Protein AF-A0A6N9PHR0-F1 (afdb_monomer)

pLDDT: mean 94.48, std 6.95, range [54.03, 98.81]

Sequence (133 aa):
DGWSFASHTWGHLNMTQASLADIQQDNERWQNEVAPILGKTNILIYPFGADISDWQPYSEANQKFAYLKQQGFDIFCNVDASTPAWGQLGTDYYRNARINIDGIRFEADLKGENPILDQFINVKEVYDQKDRG

Foldseek 3Di:
DPDDDADCWQPLDLLLPDDLVRSVVRVVCCVVPPCVPRNDDQHYERRQLRDNDDPDDDDCVSVSVVVSVVSRHAEYEGADQPALWDWDDDPRHIYTHDHDDDPVVLVCCVVVVRVSCVVPDDSVVVDDPPPPD

Solvent-accessible surface area (backbone atoms only — not comparable to full-atom values): 7997 Å² total; per-residue (Å²): 140,92,78,84,74,62,44,45,64,57,76,58,51,51,46,52,79,4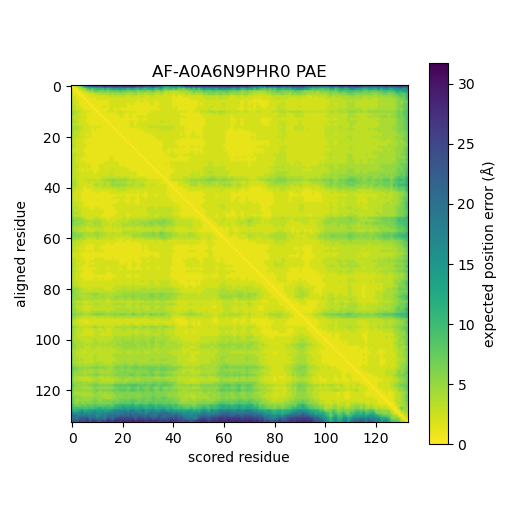7,52,63,67,55,51,48,56,33,46,53,49,26,56,70,68,45,30,82,77,75,47,89,52,36,35,38,40,38,28,96,24,29,43,83,65,74,94,66,82,88,47,74,85,41,63,61,54,40,50,45,43,74,74,50,41,36,35,40,32,34,52,45,66,90,52,94,74,53,72,48,80,55,99,80,38,39,37,34,49,35,69,74,91,47,73,68,46,48,51,34,30,76,73,60,76,48,55,60,47,70,86,79,45,65,57,84,82,73,56,73,81,77,87,78,118

Secondary structure (DSSP, 8-state):
------B--SS---TTTS-HHHHHHHHHHHHHHTHHHH---SEEEPGGG--SS-SSPP-TTSHHHHHHHHTT--EEEEE--SSS--EEE-SS-EEEEE---SHHHHHHHHTTS--GGGGT--HHHHS-SSTT-

Radius of gyration: 17.02 Å; Cα contacts (8 Å, |Δi|>4): 180; chains: 1; bounding box: 40×35×49 Å

Structure (mmCIF, N/CA/C/O backbone):
data_AF-A0A6N9PHR0-F1
#
_entry.id   AF-A0A6N9PHR0-F1
#
loop_
_atom_site.group_PDB
_atom_site.id
_atom_site.type_symbol
_atom_site.label_atom_id
_atom_site.label_alt_id
_atom_site.label_comp_id
_atom_site.label_asym_id
_atom_site.label_entity_id
_atom_site.label_seq_id
_atom_site.pdbx_PDB_ins_code
_atom_site.Cartn_x
_atom_site.Cartn_y
_atom_site.Cartn_z
_atom_site.occupancy
_atom_site.B_iso_or_equiv
_atom_site.auth_seq_id
_atom_site.auth_comp_id
_atom_site.auth_asym_id
_atom_site.auth_atom_id
_atom_site.pdbx_PDB_model_num
ATOM 1 N N . ASP A 1 1 ? -13.422 -21.481 -0.792 1.00 59.06 1 ASP A N 1
ATOM 2 C CA . ASP A 1 1 ? -13.005 -20.112 -0.429 1.00 59.06 1 ASP A CA 1
ATOM 3 C C . ASP A 1 1 ? -11.486 -20.047 -0.360 1.00 59.06 1 ASP A C 1
ATOM 5 O O . ASP A 1 1 ? -10.904 -20.492 0.616 1.00 59.06 1 ASP A O 1
ATOM 9 N N . GLY A 1 2 ? -10.833 -19.651 -1.457 1.00 88.12 2 GLY A N 1
ATOM 10 C CA . GLY A 1 2 ? -9.363 -19.662 -1.599 1.00 88.12 2 GLY A CA 1
ATOM 11 C C . GLY A 1 2 ? -8.754 -18.283 -1.864 1.00 88.12 2 GLY A C 1
ATOM 12 O O . GLY A 1 2 ? -7.588 -18.191 -2.227 1.00 88.12 2 GLY A O 1
ATOM 13 N N . TRP A 1 3 ? -9.556 -17.226 -1.721 1.00 89.00 3 TRP A N 1
ATOM 14 C CA . TRP A 1 3 ? -9.165 -15.843 -1.968 1.00 89.00 3 TRP A CA 1
ATOM 15 C C . TRP A 1 3 ? -9.321 -15.033 -0.687 1.00 89.00 3 TRP A C 1
ATOM 17 O O . TRP A 1 3 ? -10.301 -15.212 0.037 1.00 89.00 3 TRP A O 1
ATOM 27 N N . SER A 1 4 ? -8.384 -14.118 -0.455 1.00 90.81 4 SER A N 1
ATOM 28 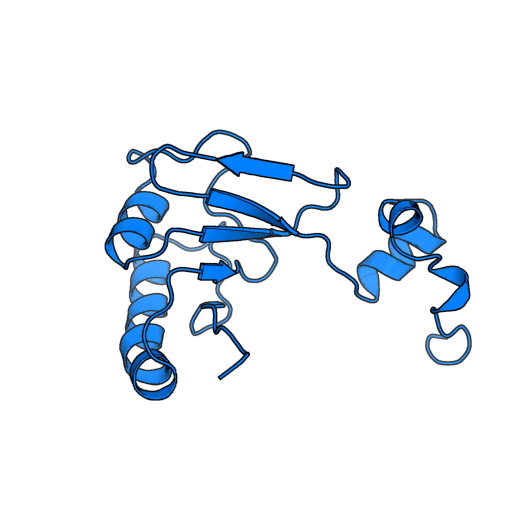C CA . SER A 1 4 ? -8.454 -13.123 0.614 1.00 90.81 4 SER A CA 1
ATOM 29 C C . SER A 1 4 ? -8.563 -11.736 -0.003 1.00 90.81 4 SER A C 1
ATOM 31 O O . SER A 1 4 ? -7.837 -11.418 -0.946 1.00 90.81 4 SER A O 1
ATOM 33 N N . PHE A 1 5 ? -9.453 -10.906 0.534 1.00 94.56 5 PHE A N 1
ATOM 34 C CA . PHE A 1 5 ? -9.606 -9.517 0.110 1.00 94.56 5 PHE A CA 1
ATOM 35 C C . PHE A 1 5 ? -8.799 -8.586 1.017 1.00 94.56 5 PHE A C 1
ATOM 37 O O . PHE A 1 5 ? -8.670 -8.828 2.217 1.00 94.56 5 PHE A O 1
ATOM 44 N N . ALA A 1 6 ? -8.280 -7.507 0.439 1.00 96.50 6 ALA A N 1
ATOM 45 C CA . ALA A 1 6 ? -7.580 -6.433 1.133 1.00 96.50 6 ALA A CA 1
ATOM 46 C C . ALA A 1 6 ? -8.232 -5.094 0.783 1.00 96.50 6 ALA A C 1
ATOM 48 O O . ALA A 1 6 ? -8.828 -4.949 -0.287 1.00 96.50 6 ALA A O 1
ATOM 49 N N . SER A 1 7 ? -8.101 -4.109 1.667 1.00 97.81 7 SER A N 1
ATOM 50 C CA . SER A 1 7 ? -8.482 -2.742 1.339 1.00 97.81 7 SER A CA 1
ATOM 51 C C . SER A 1 7 ? -7.404 -2.118 0.462 1.00 97.81 7 SER A C 1
ATOM 53 O O . SER A 1 7 ? -6.214 -2.209 0.765 1.00 97.81 7 SER A O 1
ATOM 55 N N . HIS A 1 8 ? -7.827 -1.460 -0.613 1.00 97.75 8 HIS A N 1
ATOM 56 C CA . HIS A 1 8 ? -6.984 -0.561 -1.395 1.00 97.75 8 HIS A CA 1
ATOM 57 C C . HIS A 1 8 ? -7.510 0.873 -1.298 1.00 97.75 8 HIS A C 1
ATOM 59 O O . HIS A 1 8 ? -7.427 1.633 -2.262 1.00 97.75 8 HIS A O 1
ATOM 65 N N . THR A 1 9 ? -8.063 1.225 -0.126 1.00 98.25 9 THR A N 1
ATOM 66 C CA . THR A 1 9 ? -8.849 2.449 0.135 1.00 98.25 9 THR A CA 1
ATOM 67 C C . THR A 1 9 ? -10.157 2.472 -0.669 1.00 98.25 9 THR A C 1
ATOM 69 O O . THR A 1 9 ? -10.402 1.579 -1.483 1.00 98.25 9 THR A O 1
ATOM 72 N N . TRP A 1 10 ? -11.038 3.441 -0.420 1.00 98.25 10 TRP A N 1
ATOM 73 C CA . TRP A 1 10 ? -12.256 3.617 -1.216 1.00 98.25 10 TRP A CA 1
ATOM 74 C C . TRP A 1 10 ? -11.971 4.391 -2.509 1.00 98.25 10 TRP A C 1
ATOM 76 O O . TRP A 1 10 ? -12.346 3.955 -3.594 1.00 98.25 10 TRP A O 1
ATOM 86 N N . GLY A 1 11 ? -11.268 5.519 -2.400 1.00 97.56 11 GLY A N 1
ATOM 87 C CA . GLY A 1 11 ? -11.026 6.466 -3.487 1.00 97.56 11 GLY A CA 1
ATOM 88 C C . GLY A 1 11 ? -9.648 6.364 -4.139 1.00 97.56 11 GLY A C 1
ATOM 89 O O . GLY A 1 11 ? -9.249 7.302 -4.824 1.00 97.56 11 GLY A O 1
ATOM 90 N N . HIS A 1 12 ? -8.905 5.274 -3.915 1.00 98.06 12 HIS A N 1
ATOM 91 C CA . HIS A 1 12 ? -7.511 5.130 -4.357 1.00 98.06 12 HIS A CA 1
ATOM 92 C C . HIS A 1 12 ? -6.623 6.282 -3.821 1.00 98.06 12 HIS A C 1
ATOM 94 O O . HIS A 1 12 ? -5.882 6.940 -4.556 1.00 98.06 12 HIS A O 1
ATOM 100 N N . LEU A 1 13 ? -6.745 6.550 -2.515 1.00 98.25 13 LEU A N 1
ATOM 101 C CA . LEU A 1 13 ? -6.189 7.707 -1.812 1.00 98.25 13 LEU A CA 1
ATOM 102 C C . LEU A 1 13 ? -4.665 7.615 -1.604 1.00 98.25 13 LEU A C 1
ATOM 104 O O . LEU A 1 13 ? -4.149 6.627 -1.082 1.00 98.25 13 LEU A O 1
ATOM 108 N N . ASN A 1 14 ? -3.941 8.697 -1.913 1.00 98.50 14 ASN A N 1
ATOM 109 C CA . ASN A 1 14 ? -2.530 8.845 -1.542 1.00 98.50 14 ASN A CA 1
ATOM 110 C C . ASN A 1 14 ? -2.403 9.190 -0.045 1.00 98.50 14 ASN A C 1
ATOM 112 O O . ASN A 1 14 ? -2.517 10.351 0.353 1.00 98.50 14 ASN A O 1
ATOM 116 N N . MET A 1 15 ? -2.165 8.181 0.794 1.00 98.25 15 MET A N 1
ATOM 117 C CA . MET A 1 15 ? -2.164 8.349 2.252 1.00 98.25 15 MET A CA 1
ATOM 118 C C . MET A 1 15 ? -0.912 9.037 2.814 1.00 98.25 15 MET A C 1
ATOM 120 O O . MET A 1 15 ? -0.971 9.570 3.927 1.00 98.25 15 MET A O 1
ATOM 124 N N . THR A 1 16 ? 0.187 9.114 2.055 1.00 98.00 16 THR A N 1
ATOM 125 C CA . THR A 1 16 ? 1.339 9.957 2.416 1.00 98.00 16 THR A CA 1
ATOM 126 C C . THR A 1 16 ? 0.913 11.422 2.503 1.00 98.00 16 THR A C 1
ATOM 128 O O . THR A 1 16 ? 1.184 12.090 3.501 1.00 98.00 16 THR A O 1
ATOM 131 N N . GLN A 1 17 ? 0.189 11.905 1.489 1.00 98.06 17 GLN A N 1
ATOM 132 C CA . GLN A 1 17 ? -0.193 13.315 1.349 1.00 98.06 17 GLN A CA 1
ATOM 133 C C . GLN A 1 17 ? -1.507 13.673 2.051 1.00 98.06 17 GLN A C 1
ATOM 135 O O . GLN A 1 17 ? -1.660 14.802 2.513 1.00 98.06 17 GLN A O 1
ATOM 140 N N . ALA A 1 18 ? -2.446 12.729 2.138 1.00 98.31 18 ALA A N 1
ATOM 141 C CA . ALA A 1 18 ? -3.763 12.961 2.722 1.00 98.31 18 ALA A CA 1
ATOM 142 C C . ALA A 1 18 ? -3.687 13.380 4.199 1.00 98.31 18 ALA A C 1
ATOM 144 O O . ALA A 1 18 ? -2.805 12.936 4.943 1.00 98.31 18 ALA A O 1
ATOM 145 N N . SER A 1 19 ? -4.635 14.200 4.652 1.00 98.44 19 SER A N 1
ATOM 146 C CA . SER A 1 19 ? -4.795 14.473 6.081 1.00 98.44 19 SER A CA 1
ATOM 147 C C . SER A 1 19 ? -5.412 13.268 6.806 1.00 98.44 19 SER A C 1
ATOM 149 O O . SER A 1 19 ? -5.937 12.345 6.181 1.00 98.44 19 SER A O 1
ATOM 151 N N . LEU A 1 20 ? -5.377 13.265 8.144 1.00 98.62 20 LEU A N 1
ATOM 152 C CA . LEU A 1 20 ? -6.088 12.244 8.924 1.00 98.62 20 LEU A CA 1
ATOM 153 C C . LEU A 1 20 ? -7.599 12.266 8.642 1.00 98.62 20 LEU A C 1
ATOM 155 O O . LEU A 1 20 ? -8.206 11.206 8.538 1.00 98.62 20 LEU A O 1
ATOM 159 N N . ALA A 1 21 ? -8.186 13.455 8.491 1.00 98.75 21 ALA A N 1
ATOM 160 C CA . ALA A 1 21 ? -9.613 13.610 8.218 1.00 98.75 21 ALA A CA 1
ATOM 161 C C . ALA A 1 21 ? -10.000 13.023 6.850 1.00 98.75 21 ALA A C 1
ATOM 163 O O . ALA A 1 21 ? -11.017 12.343 6.744 1.00 98.75 21 ALA A O 1
ATOM 164 N N . ASP A 1 22 ? -9.161 13.210 5.827 1.00 98.69 22 ASP A N 1
ATOM 165 C CA . ASP A 1 22 ? -9.398 12.623 4.502 1.00 98.69 22 ASP A CA 1
ATOM 166 C C . ASP A 1 22 ? -9.325 11.091 4.551 1.00 98.69 22 ASP A C 1
ATOM 168 O O . ASP A 1 22 ? -10.159 10.407 3.965 1.00 98.69 22 ASP A O 1
ATOM 172 N N . ILE A 1 23 ? -8.358 10.542 5.300 1.00 98.75 23 ILE A N 1
ATOM 173 C CA . ILE A 1 23 ? -8.231 9.092 5.523 1.00 98.75 23 ILE A CA 1
ATOM 174 C C . ILE A 1 23 ? -9.464 8.539 6.245 1.00 98.75 23 ILE A C 1
ATOM 176 O O . ILE A 1 23 ? -9.961 7.473 5.884 1.00 98.75 23 ILE A O 1
ATOM 180 N N . GLN A 1 24 ? -9.966 9.256 7.252 1.00 98.75 24 GLN A N 1
ATOM 181 C CA . GLN A 1 24 ? -11.179 8.882 7.977 1.00 98.75 24 GLN A CA 1
ATOM 182 C C . GLN A 1 24 ? -12.395 8.867 7.054 1.00 98.75 24 GLN A C 1
ATOM 184 O O . GLN A 1 24 ? -13.106 7.866 7.006 1.00 98.75 24 GLN A O 1
ATOM 189 N N . GLN A 1 25 ? -12.589 9.930 6.272 1.00 98.81 25 GLN A N 1
ATOM 190 C CA . GLN A 1 25 ? -13.707 10.033 5.339 1.00 98.81 25 GLN A CA 1
ATOM 191 C C . GLN A 1 25 ? -13.657 8.951 4.251 1.00 98.81 25 GLN A C 1
ATOM 193 O O . GLN A 1 25 ? -14.688 8.378 3.897 1.00 98.81 25 GLN A O 1
ATOM 198 N N . ASP A 1 26 ? -12.474 8.668 3.708 1.00 98.75 26 ASP A N 1
ATOM 199 C CA . ASP A 1 26 ? -12.290 7.616 2.710 1.00 98.75 26 ASP A CA 1
ATOM 200 C C . ASP A 1 26 ? -12.597 6.229 3.294 1.00 98.75 26 ASP A C 1
ATOM 202 O O . ASP A 1 26 ? -13.376 5.464 2.719 1.00 98.75 26 ASP A O 1
ATOM 206 N N . ASN A 1 27 ? -12.072 5.931 4.486 1.00 98.38 27 ASN A N 1
ATOM 207 C CA . ASN A 1 27 ? -12.344 4.663 5.151 1.00 98.38 27 ASN A CA 1
ATOM 208 C C . ASN A 1 27 ? -13.820 4.529 5.560 1.00 98.38 27 ASN A C 1
ATOM 210 O O . ASN A 1 27 ? -14.378 3.449 5.414 1.00 98.38 27 ASN A O 1
ATOM 214 N N . GLU A 1 28 ? -14.494 5.594 5.999 1.00 98.38 28 GLU A N 1
ATOM 215 C CA . GLU A 1 28 ? -15.941 5.565 6.268 1.00 98.38 28 GLU A CA 1
ATOM 216 C C . GLU A 1 28 ? -16.743 5.137 5.034 1.00 98.38 28 GLU A C 1
ATOM 218 O O . GLU A 1 28 ? -17.630 4.286 5.134 1.00 98.38 28 GLU A O 1
ATOM 223 N N . ARG A 1 29 ? -16.403 5.658 3.850 1.00 98.56 29 ARG A N 1
ATOM 224 C CA . ARG A 1 29 ? -17.027 5.219 2.593 1.00 98.56 29 ARG A CA 1
ATOM 225 C C . ARG A 1 29 ? -16.713 3.758 2.294 1.00 98.56 29 ARG A C 1
ATOM 227 O O . ARG A 1 29 ? -17.621 3.005 1.951 1.00 98.56 29 ARG A O 1
ATOM 234 N N . TRP A 1 30 ? -15.467 3.323 2.499 1.00 98.19 30 TRP A N 1
ATOM 235 C CA . TRP A 1 30 ? -15.093 1.912 2.354 1.00 98.19 30 TRP A CA 1
ATOM 236 C C . TRP A 1 30 ? -15.932 1.002 3.266 1.00 98.19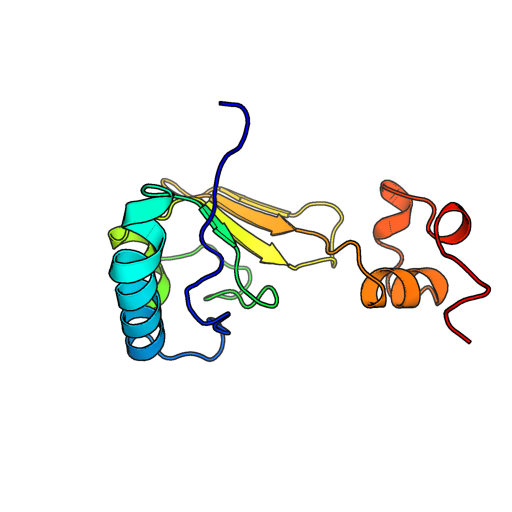 30 TRP A C 1
ATOM 238 O O . TRP A 1 30 ? -16.475 -0.006 2.810 1.00 98.19 30 TRP A O 1
ATOM 248 N N . GLN A 1 31 ? -16.094 1.371 4.541 1.00 96.94 31 GLN A N 1
ATOM 249 C CA . GLN A 1 31 ? -16.882 0.607 5.514 1.00 96.94 31 GLN A CA 1
ATOM 250 C C . GLN A 1 31 ? -18.375 0.575 5.164 1.00 96.94 31 GLN A C 1
ATOM 252 O O . GLN A 1 31 ? -19.035 -0.430 5.417 1.00 96.94 31 GLN A O 1
ATOM 257 N N . ASN A 1 32 ? -18.909 1.645 4.573 1.00 97.94 32 ASN A N 1
ATOM 258 C CA . ASN A 1 32 ? -20.324 1.733 4.211 1.00 97.94 32 ASN A CA 1
ATOM 259 C C . ASN A 1 32 ? -20.655 1.038 2.884 1.00 97.94 32 ASN A C 1
ATOM 261 O O . ASN A 1 32 ? -21.758 0.519 2.729 1.00 97.94 32 ASN A O 1
ATOM 265 N N . GLU A 1 33 ? -19.726 1.033 1.928 1.00 97.81 33 GLU A N 1
ATOM 266 C CA . GLU A 1 33 ? -20.018 0.635 0.546 1.00 97.81 33 GLU A CA 1
ATOM 267 C C . GLU A 1 33 ? -19.328 -0.669 0.127 1.00 97.81 33 GLU A C 1
ATOM 269 O O . GLU A 1 33 ? -19.871 -1.411 -0.689 1.00 97.81 33 GLU A O 1
ATOM 274 N N . VAL A 1 34 ? -18.156 -0.985 0.690 1.00 97.19 34 VAL A N 1
ATOM 275 C CA . VAL A 1 34 ? -17.344 -2.146 0.284 1.00 97.19 34 VAL A CA 1
ATOM 276 C C . VAL A 1 34 ? -17.403 -3.266 1.322 1.00 97.19 34 VAL A C 1
ATOM 278 O O . VAL A 1 34 ? -17.681 -4.419 0.979 1.00 97.19 34 VAL A O 1
ATOM 281 N N . ALA A 1 35 ? -17.191 -2.941 2.600 1.00 96.12 35 ALA A N 1
ATOM 282 C CA . ALA A 1 35 ? -17.178 -3.924 3.686 1.00 96.12 35 ALA A CA 1
ATOM 283 C C . ALA A 1 35 ? -18.459 -4.781 3.794 1.00 96.12 35 ALA A C 1
ATOM 285 O O . ALA A 1 35 ? -18.331 -5.972 4.082 1.00 96.12 35 ALA A O 1
ATOM 286 N N . PRO A 1 36 ? -19.684 -4.266 3.538 1.00 97.19 36 PRO A N 1
ATOM 287 C CA . PRO A 1 36 ? -20.897 -5.084 3.605 1.00 97.19 36 PRO A CA 1
ATOM 288 C C . PRO A 1 36 ? -20.966 -6.175 2.529 1.00 97.19 36 PRO A C 1
ATOM 290 O O . PRO A 1 36 ? -21.715 -7.135 2.685 1.00 97.19 36 PRO A O 1
ATOM 293 N N . ILE A 1 37 ? -20.197 -6.030 1.444 1.00 95.00 37 ILE A N 1
ATOM 294 C CA . ILE A 1 37 ? -20.165 -6.966 0.314 1.00 95.00 37 ILE A CA 1
ATOM 295 C C . ILE A 1 37 ? -19.064 -8.013 0.515 1.00 95.00 37 ILE A C 1
ATOM 297 O O . ILE A 1 37 ? -19.296 -9.201 0.302 1.00 95.00 37 ILE A O 1
ATOM 301 N N . LEU A 1 38 ? -17.864 -7.577 0.915 1.00 92.81 38 LEU A N 1
ATOM 302 C CA . LEU A 1 38 ? -16.671 -8.434 0.985 1.00 92.81 38 LEU A CA 1
ATOM 303 C C . LEU A 1 38 ? -16.366 -8.968 2.392 1.00 92.81 38 LEU A C 1
ATOM 305 O O . LEU A 1 38 ? -15.592 -9.912 2.537 1.00 92.81 38 LEU A O 1
ATOM 309 N N . GLY A 1 39 ? -16.956 -8.366 3.424 1.00 93.25 39 GLY A N 1
ATOM 310 C CA . GLY A 1 39 ? -16.544 -8.544 4.811 1.00 93.25 39 GLY A CA 1
ATOM 311 C C . GLY A 1 39 ? -15.368 -7.642 5.203 1.00 93.25 39 GLY A C 1
ATOM 312 O O . GLY A 1 39 ? -14.791 -6.913 4.394 1.00 93.25 39 GLY A O 1
ATOM 313 N N . LYS A 1 40 ? -15.019 -7.680 6.494 1.00 92.62 40 LYS A N 1
ATOM 314 C CA . LYS A 1 40 ? -13.864 -6.950 7.034 1.00 92.62 40 LYS A CA 1
ATOM 315 C C . LYS A 1 40 ? -12.552 -7.592 6.582 1.00 92.62 40 LYS A C 1
ATOM 317 O O . LYS A 1 40 ? -12.477 -8.804 6.401 1.00 92.62 40 LYS A O 1
ATOM 322 N N . THR A 1 41 ? -11.506 -6.780 6.486 1.00 96.62 41 THR A N 1
ATOM 323 C CA . THR A 1 41 ? -10.135 -7.223 6.218 1.00 96.62 41 THR A CA 1
ATOM 324 C C . THR A 1 41 ? -9.162 -6.478 7.116 1.00 96.62 41 THR A C 1
ATOM 326 O O . THR A 1 41 ? -9.397 -5.320 7.453 1.00 96.62 41 THR A O 1
ATOM 329 N N . ASN A 1 42 ? -8.075 -7.144 7.493 1.00 97.56 42 ASN A N 1
ATOM 330 C CA . ASN A 1 42 ? -6.985 -6.558 8.265 1.00 97.56 42 ASN A CA 1
ATOM 331 C C . ASN A 1 42 ? -5.783 -6.158 7.392 1.00 97.56 42 ASN A C 1
ATOM 333 O O . ASN A 1 42 ? -4.758 -5.736 7.926 1.00 97.56 42 ASN A O 1
ATOM 337 N N . ILE A 1 43 ? -5.893 -6.281 6.064 1.00 98.00 43 ILE A N 1
ATOM 338 C CA . ILE A 1 43 ? -4.828 -5.943 5.115 1.00 98.00 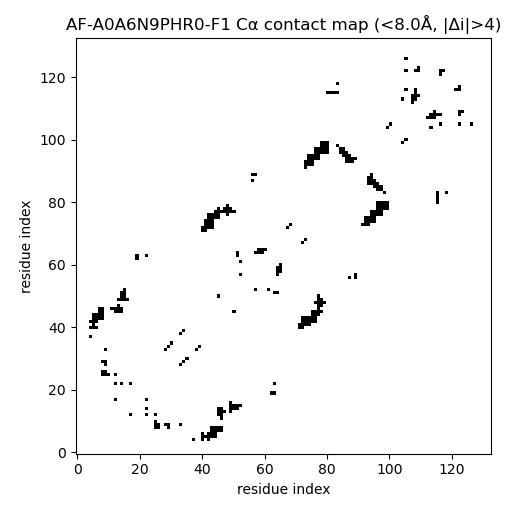43 ILE A CA 1
ATOM 339 C C . ILE A 1 43 ? -5.164 -4.622 4.427 1.00 98.00 43 ILE A C 1
ATOM 341 O O . ILE A 1 43 ? -6.203 -4.502 3.771 1.00 98.00 43 ILE A O 1
ATOM 345 N N . LEU A 1 44 ? -4.252 -3.658 4.528 1.00 98.44 44 LEU A N 1
ATOM 346 C CA . LEU A 1 44 ? -4.272 -2.412 3.779 1.00 98.44 44 LEU A CA 1
ATOM 347 C C . LEU A 1 44 ? -3.126 -2.400 2.770 1.00 98.44 44 LEU A C 1
ATOM 349 O O . LEU A 1 44 ? -1.950 -2.417 3.127 1.00 98.44 44 LEU A O 1
ATOM 353 N N . ILE A 1 45 ? -3.480 -2.316 1.495 1.00 98.06 45 ILE A N 1
ATOM 354 C CA . ILE A 1 45 ? -2.538 -2.067 0.413 1.00 98.06 45 ILE A CA 1
ATOM 355 C C . ILE A 1 45 ? -2.583 -0.572 0.111 1.00 98.06 45 ILE A C 1
ATOM 357 O O . ILE A 1 45 ? -3.628 -0.070 -0.294 1.00 98.06 45 ILE A O 1
ATOM 361 N N . TYR A 1 46 ? -1.472 0.147 0.267 1.00 98.38 46 TYR A N 1
ATOM 362 C CA . TYR A 1 46 ? -1.445 1.583 -0.010 1.00 98.38 46 TYR A CA 1
ATOM 363 C C . TYR A 1 46 ? -1.510 1.859 -1.520 1.00 98.38 46 TYR A C 1
ATOM 365 O O . TYR A 1 46 ? -0.641 1.381 -2.264 1.00 98.38 46 TYR A O 1
ATOM 373 N N . PRO A 1 47 ? -2.493 2.644 -2.001 1.00 97.94 47 PRO A N 1
ATOM 374 C CA . PRO A 1 47 ? -2.495 3.184 -3.357 1.00 97.94 47 PRO A CA 1
ATOM 375 C C . PRO A 1 47 ? -1.192 3.912 -3.641 1.00 97.94 47 PRO A C 1
ATOM 377 O O . PRO A 1 47 ? -0.656 4.604 -2.776 1.00 97.94 47 PRO A O 1
ATOM 380 N N . PHE A 1 48 ? -0.653 3.716 -4.843 1.00 95.88 48 PHE A N 1
ATOM 381 C CA . PHE A 1 48 ? 0.641 4.273 -5.261 1.00 95.88 48 PHE A CA 1
ATOM 382 C C . PHE A 1 48 ? 1.847 3.857 -4.392 1.00 95.88 48 PHE A C 1
ATOM 384 O O . PHE A 1 48 ? 2.928 4.414 -4.552 1.00 95.88 48 PHE A O 1
ATOM 391 N N . GLY A 1 49 ? 1.684 2.916 -3.452 1.00 96.38 49 GLY A N 1
ATOM 392 C CA . GLY A 1 49 ? 2.691 2.641 -2.424 1.00 96.38 49 GLY A CA 1
ATOM 393 C C . GLY A 1 49 ? 2.865 3.772 -1.404 1.00 96.38 49 GLY A C 1
ATOM 394 O O . GLY A 1 49 ? 3.877 3.797 -0.710 1.00 96.38 49 GLY A O 1
ATOM 395 N N . ALA A 1 50 ? 1.902 4.696 -1.324 1.00 97.56 50 ALA A N 1
ATOM 396 C CA . ALA A 1 50 ? 1.962 5.920 -0.532 1.00 97.56 50 ALA A CA 1
ATOM 397 C C . ALA A 1 50 ? 1.790 5.654 0.972 1.00 97.56 50 ALA A C 1
ATOM 399 O O . ALA A 1 50 ? 0.705 5.803 1.536 1.00 97.56 50 ALA A O 1
ATOM 400 N N . ASP A 1 51 ? 2.887 5.254 1.605 1.00 97.12 51 ASP A N 1
ATOM 401 C CA . ASP A 1 51 ? 2.965 4.940 3.024 1.00 97.12 51 ASP A CA 1
ATOM 402 C C . ASP A 1 51 ? 2.679 6.156 3.932 1.00 97.12 51 ASP A C 1
ATOM 404 O O . ASP A 1 51 ? 2.964 7.306 3.588 1.00 97.12 51 ASP A O 1
ATOM 408 N N . ILE A 1 52 ? 2.124 5.903 5.116 1.00 97.25 52 ILE A N 1
ATOM 409 C CA . ILE A 1 52 ? 1.816 6.910 6.142 1.00 97.25 52 ILE A CA 1
ATOM 410 C C . ILE A 1 52 ? 3.027 7.318 6.995 1.00 97.25 52 ILE A C 1
ATOM 412 O O . ILE A 1 52 ? 2.892 8.217 7.830 1.00 97.25 52 ILE A O 1
ATOM 416 N N . SER A 1 53 ? 4.170 6.643 6.841 1.00 95.25 53 SER A N 1
ATOM 417 C CA . SER A 1 53 ? 5.427 6.952 7.531 1.00 95.25 53 SER A CA 1
ATOM 418 C C . SER A 1 53 ? 6.640 6.733 6.623 1.00 95.25 53 SER A C 1
ATOM 420 O O . SER A 1 53 ? 6.548 6.160 5.539 1.00 95.25 53 SER A O 1
ATOM 422 N N . ASP A 1 54 ? 7.798 7.172 7.104 1.00 92.12 54 ASP A N 1
ATOM 423 C CA . ASP A 1 54 ? 9.126 6.842 6.583 1.00 92.12 54 ASP A CA 1
ATOM 424 C C . ASP A 1 54 ? 9.542 5.388 6.914 1.00 92.12 54 ASP A C 1
ATOM 426 O O . ASP A 1 54 ? 8.687 4.526 7.112 1.00 92.12 54 ASP A O 1
ATOM 430 N N . TRP A 1 55 ? 10.839 5.061 6.901 1.00 90.38 55 TRP A N 1
ATOM 431 C CA . TRP A 1 55 ? 11.339 3.685 7.068 1.00 90.38 55 TRP A CA 1
ATOM 432 C C . TRP A 1 55 ? 11.314 3.194 8.524 1.00 90.38 55 TRP A C 1
ATOM 434 O O . TRP A 1 55 ? 11.412 1.989 8.779 1.00 90.38 55 TRP A O 1
ATOM 444 N N . GLN A 1 56 ? 11.193 4.107 9.487 1.00 94.31 56 GLN A N 1
ATOM 445 C CA . GLN A 1 56 ? 11.189 3.789 10.908 1.00 94.31 56 GLN A CA 1
ATOM 446 C C . GLN A 1 56 ? 9.936 2.986 11.296 1.00 94.31 56 GLN A C 1
ATOM 448 O O . GLN A 1 56 ? 8.934 2.997 10.574 1.00 94.31 56 GLN A O 1
ATOM 453 N N . PRO A 1 57 ? 9.980 2.263 1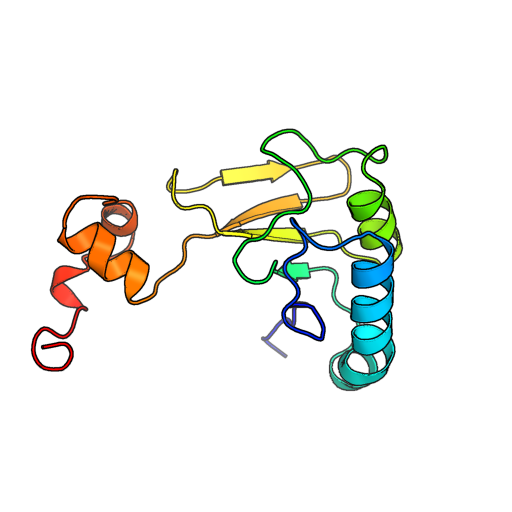2.432 1.00 95.88 57 PRO A N 1
ATOM 454 C CA . PRO A 1 57 ? 8.807 1.597 12.978 1.00 95.88 57 PRO A CA 1
ATOM 455 C C . PRO A 1 57 ? 7.625 2.545 13.127 1.00 95.88 57 PRO A C 1
ATOM 457 O O . PRO A 1 57 ? 7.772 3.646 13.662 1.00 95.88 57 PRO A O 1
ATOM 460 N N . TYR A 1 58 ? 6.444 2.092 12.707 1.00 96.25 58 TYR A N 1
ATOM 461 C CA . TYR A 1 58 ? 5.213 2.771 13.075 1.00 96.25 58 TYR A CA 1
ATOM 462 C C . TYR A 1 58 ? 5.097 2.869 14.594 1.00 96.25 58 TYR A C 1
ATOM 464 O O . TYR A 1 58 ? 5.502 1.979 15.348 1.00 96.25 58 TYR A O 1
ATOM 472 N N . SER A 1 59 ? 4.532 3.989 15.018 1.00 93.75 59 SER A N 1
ATOM 473 C CA . SER A 1 59 ? 4.328 4.351 16.407 1.00 93.75 59 SER A CA 1
ATOM 474 C C . SER A 1 59 ? 2.911 4.873 16.569 1.00 93.75 59 SER A C 1
ATOM 476 O O . SER A 1 59 ? 2.416 5.581 15.694 1.00 93.75 59 SER A O 1
ATOM 478 N N . GLU A 1 60 ? 2.302 4.610 17.722 1.00 92.38 60 GLU A N 1
ATOM 479 C CA . GLU A 1 6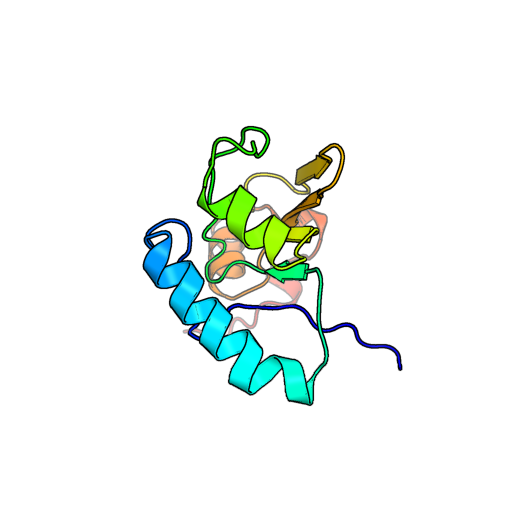0 ? 1.019 5.200 18.135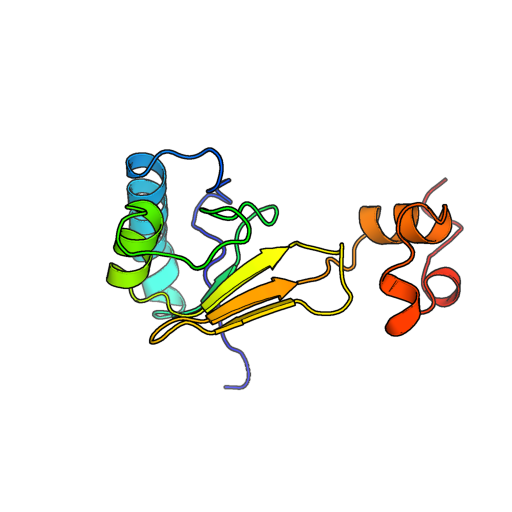 1.00 92.38 60 GLU A CA 1
ATOM 480 C C . GLU A 1 60 ? 1.040 6.740 18.158 1.00 92.38 60 GLU A C 1
ATOM 482 O O . GLU A 1 60 ? -0.005 7.384 18.115 1.00 92.38 60 GLU A O 1
ATOM 487 N N . ALA A 1 61 ? 2.226 7.363 18.174 1.00 95.56 61 ALA A N 1
ATOM 488 C CA . ALA A 1 61 ? 2.358 8.808 17.998 1.00 95.56 61 ALA A CA 1
ATOM 489 C C . ALA A 1 61 ? 1.950 9.283 16.585 1.00 95.56 61 ALA A C 1
ATOM 491 O O . ALA A 1 61 ? 1.567 10.442 16.412 1.00 95.56 61 ALA A O 1
ATOM 492 N N . ASN A 1 62 ? 2.011 8.411 15.571 1.00 97.00 62 ASN A N 1
ATOM 493 C CA . ASN A 1 62 ? 1.484 8.692 14.241 1.00 97.00 62 ASN A CA 1
ATOM 494 C C . ASN A 1 62 ? -0.035 8.480 14.251 1.00 97.00 62 ASN A C 1
ATOM 496 O O . ASN A 1 62 ? -0.529 7.356 14.195 1.00 97.00 62 ASN A O 1
ATOM 500 N N . GLN A 1 63 ? -0.785 9.581 14.270 1.00 98.38 63 GLN A N 1
ATOM 501 C CA . GLN A 1 63 ? -2.245 9.540 14.361 1.00 98.38 63 GLN A CA 1
ATOM 502 C C . GLN A 1 63 ? -2.914 8.804 13.186 1.00 98.38 63 GLN A C 1
ATOM 504 O O . GLN A 1 63 ? -3.986 8.230 13.370 1.00 98.38 63 GLN A O 1
ATOM 509 N N . LYS A 1 64 ? -2.290 8.778 11.995 1.00 98.38 64 LYS A N 1
ATOM 510 C CA . LYS A 1 64 ? -2.785 7.984 10.856 1.00 98.38 64 LYS A CA 1
ATOM 511 C C . LYS A 1 64 ? -2.697 6.492 11.162 1.00 98.38 64 LYS A C 1
ATOM 513 O O . LYS A 1 64 ? -3.660 5.768 10.935 1.00 98.38 64 LYS A O 1
ATOM 518 N N . PHE A 1 65 ? -1.566 6.052 11.712 1.00 98.19 65 PHE A N 1
ATOM 519 C CA . PHE A 1 65 ? -1.358 4.658 12.094 1.00 98.19 65 PHE A CA 1
ATOM 520 C C . PHE A 1 65 ? -2.314 4.246 13.214 1.00 98.19 65 PHE A C 1
ATOM 522 O O . PHE A 1 65 ? -3.045 3.275 13.044 1.00 98.19 65 PHE A O 1
ATOM 529 N N . ALA A 1 66 ? -2.381 5.029 14.295 1.00 98.31 66 ALA A N 1
ATOM 530 C CA . ALA A 1 66 ? -3.270 4.765 15.427 1.00 98.31 66 ALA A CA 1
ATOM 531 C C . ALA A 1 66 ? -4.739 4.630 14.984 1.00 98.31 66 ALA A C 1
ATOM 533 O O . ALA A 1 66 ? -5.443 3.704 15.391 1.00 98.31 66 ALA A O 1
ATOM 534 N N . TYR A 1 67 ? -5.198 5.510 14.084 1.00 98.62 67 TYR A N 1
ATOM 535 C CA . TYR A 1 67 ? -6.534 5.400 13.502 1.00 98.62 67 TYR A CA 1
ATOM 536 C C . TYR A 1 67 ? -6.706 4.110 12.692 1.00 98.62 67 TYR A C 1
ATOM 538 O O . TYR A 1 67 ? -7.647 3.364 12.942 1.00 98.62 67 TYR A O 1
ATOM 546 N N . LEU A 1 68 ? -5.810 3.808 11.748 1.00 98.31 68 LEU A N 1
ATOM 547 C CA . LEU A 1 68 ? -5.930 2.610 10.907 1.00 98.31 68 LEU A CA 1
ATOM 548 C C . LEU A 1 68 ? -5.879 1.312 11.732 1.00 98.31 68 LEU A C 1
ATOM 550 O O . LEU A 1 68 ? -6.667 0.399 11.480 1.00 98.31 68 LEU 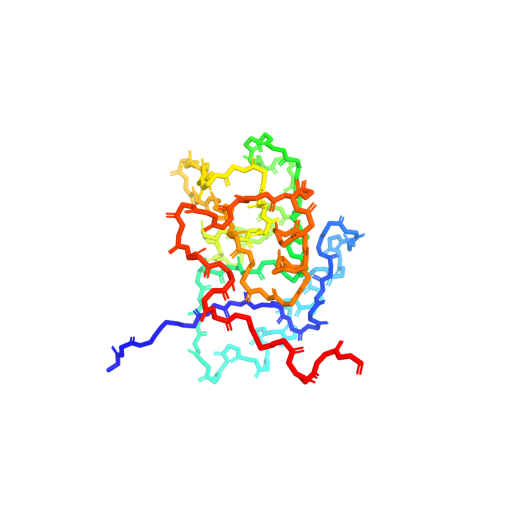A O 1
ATOM 554 N N . LYS A 1 69 ? -5.035 1.258 12.769 1.00 97.94 69 LYS A N 1
ATOM 555 C CA . LYS A 1 69 ? -5.023 0.180 13.770 1.00 97.94 69 LYS A CA 1
ATOM 556 C C . LYS A 1 69 ? -6.376 0.039 14.461 1.00 97.94 69 LYS A C 1
ATOM 558 O O . LYS A 1 69 ? -6.913 -1.063 14.532 1.00 97.94 69 LYS A O 1
ATOM 563 N N . GLN A 1 70 ? -6.974 1.146 14.907 1.00 97.75 70 GLN A N 1
ATOM 564 C CA . GLN A 1 70 ? -8.308 1.145 15.517 1.00 97.75 70 GLN A CA 1
ATOM 565 C C . GLN A 1 70 ? -9.395 0.618 14.562 1.00 97.75 70 GLN A C 1
ATOM 567 O O . GLN A 1 70 ? -10.364 0.009 15.015 1.00 97.75 70 GLN A O 1
ATOM 572 N N . GLN A 1 71 ? -9.239 0.820 13.250 1.00 97.75 71 GLN A N 1
ATOM 573 C CA . GLN A 1 71 ? -10.156 0.285 12.234 1.00 97.75 71 GLN A CA 1
ATOM 574 C C . GLN A 1 71 ? -9.971 -1.221 11.971 1.00 97.75 71 GLN A C 1
ATOM 576 O O . GLN A 1 71 ? -10.789 -1.820 11.271 1.00 97.75 71 GLN A O 1
ATOM 581 N N . GLY A 1 72 ? -8.953 -1.847 12.569 1.00 97.19 72 GLY A N 1
ATOM 582 C CA . GLY A 1 72 ? -8.696 -3.285 12.490 1.00 97.19 72 GLY A CA 1
ATOM 583 C C . GLY A 1 72 ? -7.680 -3.695 11.426 1.00 97.19 72 GLY A C 1
ATOM 584 O O . GLY A 1 72 ? -7.622 -4.874 11.086 1.00 97.19 72 GLY A O 1
ATOM 585 N N . PHE A 1 73 ? -6.899 -2.757 10.882 1.00 98.19 73 PHE A N 1
ATOM 586 C CA . PHE A 1 73 ? -5.777 -3.099 10.008 1.00 98.19 73 PHE A CA 1
ATOM 587 C C . PHE A 1 73 ? -4.565 -3.533 10.830 1.00 98.19 73 PHE A C 1
ATOM 589 O O . PHE A 1 73 ? -4.169 -2.843 11.762 1.00 98.19 73 PHE A O 1
ATOM 596 N N . ASP A 1 74 ? -3.944 -4.643 10.437 1.00 98.06 74 ASP A N 1
ATOM 597 C CA . ASP A 1 74 ? -2.736 -5.188 11.067 1.00 98.06 74 ASP A CA 1
ATOM 598 C C . ASP A 1 74 ? -1.594 -5.377 10.064 1.00 98.06 74 ASP A C 1
ATOM 600 O O . ASP A 1 74 ? -0.434 -5.454 10.461 1.00 98.06 74 ASP A O 1
ATOM 604 N N . ILE A 1 75 ? -1.909 -5.460 8.768 1.00 98.38 75 ILE A N 1
ATOM 605 C CA . ILE A 1 75 ? -0.944 -5.693 7.695 1.00 98.38 75 ILE A CA 1
ATOM 606 C C . ILE A 1 75 ? -0.969 -4.498 6.743 1.00 98.38 75 ILE A C 1
ATOM 608 O O . ILE A 1 75 ? -2.009 -4.182 6.166 1.00 98.38 75 ILE A O 1
ATOM 612 N N . PHE A 1 76 ? 0.181 -3.855 6.560 1.00 98.44 76 PHE A N 1
ATOM 613 C CA . PHE A 1 76 ? 0.330 -2.623 5.787 1.00 98.44 76 PHE A CA 1
ATOM 614 C C . PHE A 1 76 ? 1.318 -2.826 4.639 1.00 98.44 76 PHE A C 1
ATOM 616 O O . PHE A 1 76 ? 2.495 -3.101 4.869 1.00 98.44 76 PHE A O 1
ATOM 623 N N . CYS A 1 77 ? 0.860 -2.677 3.398 1.00 98.25 77 CYS A N 1
ATOM 624 C CA . CYS A 1 77 ? 1.668 -2.978 2.220 1.00 98.25 77 CYS A CA 1
ATOM 625 C C . CYS A 1 77 ? 1.939 -1.724 1.380 1.00 98.25 77 CYS A C 1
ATOM 627 O O . CYS A 1 77 ? 1.046 -1.256 0.665 1.00 98.25 77 CYS A O 1
ATOM 629 N N . ASN A 1 78 ? 3.172 -1.217 1.389 1.00 97.62 78 ASN A N 1
ATOM 630 C CA . ASN A 1 78 ? 3.612 -0.176 0.456 1.00 97.62 78 ASN A CA 1
ATOM 631 C C . ASN A 1 78 ? 4.178 -0.793 -0.839 1.00 97.62 78 ASN A C 1
ATOM 633 O O . ASN A 1 78 ? 4.073 -2.002 -1.081 1.00 97.62 78 ASN A O 1
ATOM 637 N N . VAL A 1 79 ? 4.725 0.056 -1.710 1.00 96.81 79 VAL A N 1
ATOM 638 C CA . VAL A 1 79 ? 5.527 -0.360 -2.865 1.00 96.81 79 VAL A CA 1
ATOM 639 C C . VAL A 1 79 ? 6.918 0.225 -2.679 1.00 96.81 79 VAL A C 1
ATOM 641 O O . VAL A 1 79 ? 7.066 1.439 -2.581 1.00 96.81 79 VAL A O 1
ATOM 644 N N . ASP A 1 80 ? 7.919 -0.642 -2.609 1.00 95.25 80 ASP A N 1
ATOM 645 C CA . ASP A 1 80 ? 9.328 -0.267 -2.555 1.00 95.25 80 ASP A CA 1
ATOM 646 C C . ASP A 1 80 ? 10.135 -1.367 -3.245 1.00 95.25 80 ASP A C 1
ATOM 648 O O . ASP A 1 80 ? 9.960 -2.557 -2.990 1.00 95.25 80 ASP A O 1
ATOM 652 N N . ALA A 1 81 ? 10.984 -0.936 -4.165 1.00 94.44 81 ALA A N 1
ATOM 653 C CA . ALA A 1 81 ? 11.788 -1.770 -5.041 1.00 94.44 81 ALA A CA 1
ATOM 654 C C . ALA A 1 81 ? 13.274 -1.384 -4.965 1.00 94.44 81 ALA A C 1
ATOM 656 O O . ALA A 1 81 ? 14.027 -1.552 -5.925 1.00 94.44 81 ALA A O 1
ATOM 657 N N . SER A 1 82 ? 13.682 -0.794 -3.840 1.00 93.56 82 SER A N 1
ATOM 658 C CA . SER A 1 82 ? 15.081 -0.529 -3.505 1.00 93.56 82 SER A CA 1
ATOM 659 C C . SER A 1 82 ? 15.821 -1.790 -3.054 1.00 93.56 82 SER A C 1
ATOM 661 O O . SER A 1 82 ? 17.043 -1.866 -3.173 1.00 93.56 82 SER A O 1
ATOM 663 N N . THR A 1 83 ? 15.089 -2.790 -2.555 1.00 93.81 83 THR A N 1
ATOM 664 C CA . THR A 1 83 ? 15.624 -4.077 -2.104 1.00 93.81 83 THR A CA 1
ATOM 665 C C . THR A 1 83 ? 14.715 -5.229 -2.550 1.00 93.81 83 THR A C 1
ATOM 667 O O . THR A 1 83 ? 13.523 -5.004 -2.766 1.00 93.81 83 THR A O 1
ATOM 670 N N . PRO A 1 84 ? 15.235 -6.467 -2.691 1.00 93.12 84 PRO A N 1
ATOM 671 C CA . PRO A 1 84 ? 14.433 -7.605 -3.160 1.00 93.12 84 PRO A CA 1
ATOM 672 C C . PRO A 1 84 ? 13.325 -8.008 -2.181 1.00 93.12 84 PRO A C 1
ATOM 674 O O . PRO A 1 84 ? 12.316 -8.588 -2.569 1.00 93.12 84 PRO A O 1
ATOM 677 N N . ALA A 1 85 ? 13.523 -7.719 -0.897 1.00 93.19 85 ALA A N 1
ATOM 678 C CA . ALA A 1 85 ? 12.546 -7.952 0.147 1.00 93.19 85 ALA A CA 1
ATOM 679 C C . ALA A 1 85 ? 12.799 -6.993 1.310 1.00 93.19 85 ALA A C 1
ATOM 681 O O . ALA A 1 85 ? 13.929 -6.867 1.785 1.00 93.19 85 ALA A O 1
ATOM 682 N N . TRP A 1 86 ? 11.729 -6.381 1.810 1.00 95.81 86 TRP A N 1
ATOM 683 C CA . TRP A 1 86 ? 11.756 -5.600 3.038 1.00 95.81 86 TRP A CA 1
ATOM 684 C C . TRP A 1 86 ? 10.457 -5.786 3.815 1.00 95.81 86 TRP A C 1
ATOM 686 O O . TRP A 1 86 ? 9.361 -5.809 3.248 1.00 95.81 86 TRP A O 1
ATOM 696 N N . GLY A 1 87 ? 10.584 -5.905 5.131 1.00 96.44 87 GLY A N 1
ATOM 697 C CA . GLY A 1 87 ? 9.453 -5.954 6.035 1.00 96.44 87 GLY A CA 1
ATOM 698 C C . GLY A 1 87 ? 9.845 -5.525 7.438 1.00 96.44 87 GLY A C 1
ATOM 699 O O . GLY A 1 87 ? 11.006 -5.603 7.838 1.00 96.44 87 GLY A O 1
ATOM 700 N N . GLN A 1 88 ? 8.847 -5.084 8.183 1.00 96.75 88 GLN A N 1
ATOM 701 C CA . GLN A 1 88 ? 8.978 -4.567 9.529 1.00 96.75 88 GLN A CA 1
ATOM 702 C C . GLN A 1 88 ? 7.894 -5.207 10.387 1.00 96.75 88 GLN A C 1
ATOM 704 O O . GLN A 1 88 ? 6.705 -4.916 10.250 1.00 96.75 88 GLN A O 1
ATOM 709 N N . LEU A 1 89 ? 8.327 -6.127 11.245 1.00 97.06 89 LEU A N 1
ATOM 710 C CA . LEU A 1 89 ? 7.467 -6.774 12.223 1.00 97.06 89 LEU A CA 1
ATOM 711 C C . LEU A 1 89 ? 7.434 -5.916 13.490 1.00 97.06 89 LEU A C 1
ATOM 713 O O . LEU A 1 89 ? 8.451 -5.770 14.168 1.00 97.06 89 LEU A O 1
ATOM 717 N N . GLY A 1 90 ? 6.274 -5.330 13.772 1.00 94.88 90 GLY A N 1
ATOM 718 C CA . GLY A 1 90 ? 5.980 -4.683 15.043 1.00 94.88 90 GLY A CA 1
ATOM 719 C C . GLY A 1 90 ? 5.452 -5.680 16.073 1.00 94.88 90 GLY A C 1
ATOM 720 O O . GLY A 1 90 ? 5.358 -6.880 15.818 1.00 94.88 90 GLY A O 1
ATOM 721 N N . THR A 1 91 ? 5.077 -5.177 17.247 1.00 93.75 91 THR A N 1
ATOM 722 C CA . THR A 1 91 ? 4.473 -6.001 18.308 1.00 93.75 91 THR A CA 1
ATOM 723 C C . THR A 1 91 ? 3.109 -6.559 17.892 1.00 93.75 91 THR A C 1
ATOM 725 O O . THR A 1 91 ? 2.770 -7.686 18.239 1.00 93.75 91 THR A O 1
ATOM 728 N N . ASP A 1 92 ? 2.331 -5.768 17.155 1.00 95.12 92 ASP A N 1
ATOM 729 C CA . ASP A 1 92 ? 0.931 -6.031 16.815 1.00 95.12 92 ASP A CA 1
ATOM 730 C C . ASP A 1 92 ? 0.579 -5.637 15.368 1.00 95.12 92 ASP A C 1
ATOM 732 O O . ASP A 1 92 ? -0.593 -5.541 15.007 1.00 95.12 92 ASP A O 1
ATOM 736 N N . TYR A 1 93 ? 1.581 -5.391 14.527 1.00 98.00 93 TYR A N 1
ATOM 737 C CA . TYR A 1 93 ? 1.394 -5.122 13.106 1.00 98.00 93 TYR A CA 1
ATOM 738 C C . TYR A 1 93 ? 2.548 -5.695 12.290 1.00 98.00 93 TYR A C 1
ATOM 740 O O . TYR A 1 93 ? 3.652 -5.924 12.791 1.00 98.00 93 TYR A O 1
ATOM 748 N N . TYR A 1 94 ? 2.302 -5.870 11.000 1.00 98.06 94 TYR A N 1
ATOM 749 C CA . TYR A 1 94 ? 3.326 -6.158 10.017 1.00 98.06 94 TYR A CA 1
ATOM 750 C C . TYR A 1 94 ? 3.242 -5.149 8.880 1.00 98.06 94 TYR A C 1
ATOM 752 O O . TYR A 1 94 ? 2.170 -4.875 8.346 1.00 98.06 94 TYR A O 1
ATOM 760 N N . ARG A 1 95 ? 4.385 -4.593 8.496 1.00 97.75 95 ARG A N 1
ATOM 761 C CA . ARG A 1 95 ? 4.507 -3.737 7.321 1.00 97.75 95 ARG A CA 1
ATOM 762 C C . ARG A 1 95 ? 5.421 -4.416 6.316 1.00 97.75 95 ARG A C 1
ATOM 764 O O . ARG A 1 95 ? 6.497 -4.879 6.690 1.00 97.75 95 ARG A O 1
ATOM 771 N N . ASN A 1 96 ? 5.015 -4.478 5.055 1.00 96.56 96 ASN A N 1
ATOM 772 C CA . ASN A 1 96 ? 5.808 -5.108 4.007 1.00 96.56 96 ASN A CA 1
ATOM 773 C C . ASN A 1 96 ? 5.889 -4.255 2.750 1.00 96.56 96 ASN A C 1
ATOM 775 O O . ASN A 1 96 ? 4.880 -3.790 2.218 1.00 96.56 96 ASN A O 1
ATOM 779 N N . ALA A 1 97 ? 7.106 -4.146 2.230 1.00 96.38 97 ALA A N 1
ATOM 780 C CA . ALA A 1 97 ? 7.316 -3.648 0.888 1.00 96.38 97 ALA A CA 1
ATOM 781 C C . ALA A 1 97 ? 6.863 -4.700 -0.121 1.00 96.38 97 ALA A C 1
ATOM 783 O O . ALA A 1 97 ? 7.007 -5.909 0.085 1.00 96.38 97 ALA A O 1
ATOM 784 N N . ARG A 1 98 ? 6.315 -4.226 -1.235 1.00 96.19 98 ARG A N 1
ATOM 785 C CA . ARG A 1 98 ? 6.044 -5.038 -2.417 1.00 96.19 98 ARG A CA 1
ATOM 786 C C . ARG A 1 98 ? 6.783 -4.442 -3.601 1.00 96.19 98 ARG A C 1
ATOM 788 O O . ARG A 1 98 ? 6.897 -3.224 -3.711 1.00 96.19 98 ARG A O 1
ATOM 795 N N . ILE A 1 99 ? 7.200 -5.301 -4.519 1.00 96.25 99 ILE A N 1
ATOM 796 C CA . ILE A 1 99 ? 7.763 -4.888 -5.802 1.00 96.25 99 ILE A CA 1
ATOM 797 C C . ILE A 1 99 ? 6.637 -4.911 -6.832 1.00 96.25 99 ILE A C 1
ATOM 799 O O . ILE A 1 99 ? 5.929 -5.908 -6.977 1.00 96.25 99 ILE A O 1
ATOM 803 N N . ASN A 1 100 ? 6.441 -3.792 -7.526 1.00 93.88 100 ASN A N 1
ATOM 804 C CA . ASN A 1 100 ? 5.487 -3.698 -8.622 1.00 93.88 100 ASN A CA 1
ATOM 805 C C . ASN A 1 100 ? 6.030 -4.421 -9.863 1.00 93.88 100 ASN A C 1
ATOM 807 O O . ASN A 1 100 ? 7.163 -4.182 -10.268 1.00 93.88 100 ASN A O 1
ATOM 811 N N . ILE A 1 101 ? 5.214 -5.281 -10.473 1.00 93.31 101 ILE A N 1
ATOM 812 C CA . ILE A 1 101 ? 5.501 -5.939 -11.754 1.00 93.31 101 ILE A CA 1
ATOM 813 C C . ILE A 1 101 ? 4.588 -5.282 -12.789 1.00 93.31 101 ILE A C 1
ATOM 815 O O . ILE A 1 101 ? 3.437 -5.677 -12.962 1.00 93.31 101 ILE A O 1
ATOM 819 N N . ASP A 1 102 ? 5.079 -4.214 -13.411 1.00 91.75 102 ASP A N 1
ATOM 820 C CA . ASP A 1 102 ? 4.335 -3.416 -14.383 1.00 91.75 102 ASP A CA 1
ATOM 821 C C . ASP A 1 102 ? 5.254 -2.862 -15.482 1.00 91.75 102 ASP A C 1
ATOM 823 O O . ASP A 1 102 ? 6.461 -3.108 -15.505 1.00 91.75 102 ASP A O 1
ATOM 827 N N . GLY A 1 103 ? 4.673 -2.104 -16.417 1.00 91.00 103 GLY A N 1
ATOM 828 C CA . GLY A 1 103 ? 5.420 -1.536 -17.537 1.00 91.00 103 GLY A CA 1
ATOM 829 C C . GLY A 1 103 ? 6.507 -0.541 -17.137 1.00 91.00 103 GLY A C 1
ATOM 830 O O . GLY A 1 103 ? 7.542 -0.515 -17.792 1.00 91.00 103 GLY A O 1
ATOM 831 N N . ILE A 1 104 ? 6.302 0.222 -16.061 1.00 91.88 104 ILE A N 1
ATOM 832 C CA . ILE A 1 104 ? 7.279 1.203 -15.573 1.00 91.88 104 ILE A CA 1
ATOM 833 C C . ILE A 1 104 ? 8.478 0.462 -14.980 1.00 91.88 104 ILE A C 1
ATOM 835 O O . ILE A 1 104 ? 9.625 0.787 -15.281 1.00 91.88 104 ILE A O 1
ATOM 839 N N . ARG A 1 105 ? 8.224 -0.575 -14.169 1.00 94.31 105 ARG A N 1
ATOM 840 C CA . ARG A 1 105 ? 9.285 -1.417 -13.614 1.00 94.31 105 ARG A CA 1
ATOM 841 C C . ARG A 1 105 ? 10.056 -2.139 -14.712 1.00 94.31 105 ARG A C 1
ATOM 843 O O . ARG A 1 105 ? 11.279 -2.168 -14.653 1.00 94.31 105 ARG A O 1
ATOM 850 N N . PHE A 1 106 ? 9.356 -2.701 -15.695 1.00 94.62 106 PHE A N 1
ATOM 851 C CA . PHE A 1 106 ? 9.991 -3.409 -16.807 1.00 94.62 106 PHE A CA 1
ATOM 852 C C . PHE A 1 106 ? 10.875 -2.469 -17.626 1.00 94.62 106 PHE A C 1
ATOM 854 O O . PHE A 1 106 ? 11.986 -2.838 -17.985 1.00 94.62 106 PHE A O 1
ATOM 861 N N . GLU A 1 107 ? 10.419 -1.245 -17.887 1.00 93.12 107 GLU A N 1
ATOM 862 C CA . GLU A 1 107 ? 11.219 -0.247 -18.594 1.00 93.12 107 GLU A CA 1
ATOM 863 C C . GLU A 1 107 ? 12.483 0.142 -17.810 1.00 93.12 107 GLU A C 1
ATOM 865 O O . GLU A 1 107 ? 13.571 0.163 -18.387 1.00 93.12 107 GLU A O 1
ATOM 870 N N . ALA A 1 108 ? 12.366 0.402 -16.504 1.00 94.62 108 ALA A N 1
ATOM 871 C CA . ALA A 1 108 ? 13.511 0.734 -15.652 1.00 94.62 108 ALA A CA 1
ATOM 872 C C . ALA A 1 108 ? 14.536 -0.413 -15.567 1.00 94.62 108 ALA A C 1
ATOM 874 O O . ALA A 1 108 ? 15.744 -0.166 -15.570 1.00 94.62 108 ALA A O 1
ATOM 875 N N . ASP A 1 109 ? 14.061 -1.659 -15.522 1.00 95.44 109 ASP A N 1
ATOM 876 C CA . ASP A 1 109 ? 14.891 -2.866 -15.520 1.00 95.44 109 ASP A CA 1
ATOM 877 C C . ASP A 1 109 ? 15.627 -3.042 -16.862 1.00 95.44 109 ASP A C 1
ATOM 879 O O . ASP A 1 109 ? 16.853 -3.142 -16.894 1.00 95.44 109 ASP A O 1
ATOM 883 N N . LEU A 1 110 ? 14.916 -2.919 -17.993 1.00 93.94 110 LEU A N 1
ATOM 884 C CA . LEU A 1 110 ? 15.499 -3.000 -19.341 1.00 93.94 110 LEU A CA 1
ATOM 885 C C . LEU A 1 110 ? 16.546 -1.913 -19.620 1.00 93.94 110 LEU A C 1
ATOM 887 O O . LEU A 1 110 ? 17.511 -2.167 -20.346 1.00 93.94 110 LEU A O 1
ATOM 891 N N . LYS A 1 111 ? 16.368 -0.712 -19.054 1.00 94.62 111 LYS A N 1
ATOM 892 C CA . LYS A 1 111 ? 17.352 0.382 -19.119 1.00 94.62 111 LYS A CA 1
ATOM 893 C C . LYS A 1 111 ? 18.525 0.199 -18.150 1.00 94.62 111 LYS A C 1
ATOM 895 O O . LYS A 1 111 ? 19.506 0.932 -18.251 1.00 94.62 111 LYS A O 1
ATOM 900 N N . GLY A 1 112 ? 18.441 -0.756 -17.223 1.00 95.06 112 GLY A N 1
ATOM 901 C CA . GLY A 1 112 ? 19.429 -0.969 -16.165 1.00 95.06 112 GLY A CA 1
ATOM 902 C C . GLY A 1 112 ? 19.408 0.098 -15.064 1.00 95.06 112 GLY A C 1
ATOM 903 O O . GLY A 1 112 ? 20.340 0.167 -14.269 1.00 95.06 112 GLY A O 1
ATOM 904 N N . GLU A 1 113 ? 18.369 0.934 -15.005 1.00 96.00 113 GLU A N 1
ATOM 905 C CA . GLU A 1 113 ? 18.212 1.986 -13.989 1.00 96.00 113 GLU A CA 1
ATOM 906 C C . GLU A 1 113 ? 17.829 1.393 -12.629 1.00 96.00 113 GLU A C 1
ATOM 908 O O . GLU A 1 113 ? 18.254 1.877 -11.580 1.00 96.00 113 GLU A O 1
ATOM 913 N N . ASN A 1 114 ? 17.027 0.328 -12.644 1.00 95.06 114 ASN A N 1
ATOM 914 C CA . ASN A 1 114 ? 16.671 -0.433 -11.456 1.00 95.06 114 ASN A CA 1
ATOM 915 C C . ASN A 1 114 ? 16.452 -1.914 -11.836 1.00 95.06 114 ASN A C 1
ATOM 917 O O . ASN A 1 114 ? 15.326 -2.280 -12.178 1.00 95.06 114 ASN A O 1
ATOM 921 N N . PRO A 1 115 ? 17.503 -2.757 -11.769 1.00 95.00 115 PRO A N 1
ATOM 922 C CA . PRO A 1 115 ? 17.469 -4.161 -12.189 1.00 95.00 115 PRO A CA 1
ATOM 923 C C . PRO A 1 115 ? 16.941 -5.103 -11.089 1.00 95.00 115 PRO A C 1
ATOM 925 O O . PRO A 1 115 ? 17.424 -6.219 -10.902 1.00 95.00 115 PRO A O 1
ATOM 928 N N . ILE A 1 116 ? 16.002 -4.641 -10.255 1.00 95.56 116 ILE A N 1
ATOM 929 C CA . ILE A 1 116 ? 15.517 -5.430 -9.112 1.00 95.56 116 ILE A CA 1
ATOM 930 C C . ILE A 1 116 ? 14.808 -6.720 -9.548 1.00 95.56 116 ILE A C 1
ATOM 932 O O . ILE A 1 116 ? 14.708 -7.655 -8.750 1.00 95.56 116 ILE A O 1
ATOM 936 N N . LEU A 1 117 ? 14.301 -6.785 -10.787 1.00 96.06 117 LEU A N 1
ATOM 937 C CA . LEU A 1 117 ? 13.543 -7.940 -11.255 1.00 96.06 1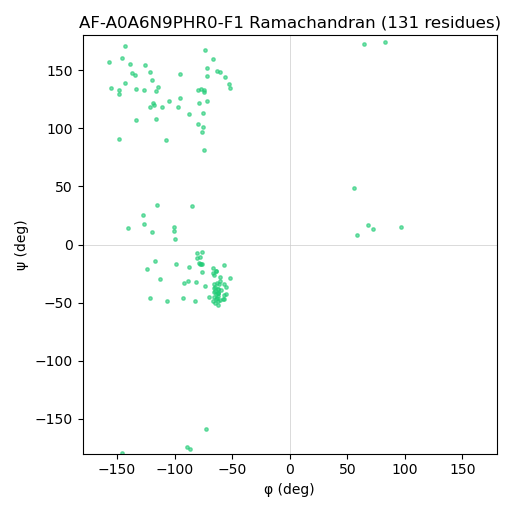17 LEU A CA 1
ATOM 938 C C . LEU A 1 117 ? 14.422 -9.130 -11.632 1.00 96.06 117 LEU A C 1
ATOM 940 O O . LEU A 1 117 ? 13.901 -10.244 -11.623 1.00 96.06 117 LEU A O 1
ATOM 944 N N . ASP A 1 118 ? 15.728 -8.938 -11.842 1.00 93.88 118 ASP A N 1
ATOM 945 C CA . ASP A 1 118 ? 16.682 -9.996 -12.210 1.00 93.88 118 ASP A CA 1
ATOM 946 C C . ASP A 1 118 ? 16.636 -11.220 -11.276 1.00 93.88 118 ASP A C 1
ATOM 948 O O . ASP A 1 118 ? 16.909 -12.345 -11.693 1.00 93.88 118 ASP A O 1
ATOM 952 N N . GLN A 1 119 ? 16.272 -11.026 -10.003 1.00 90.62 119 GLN A N 1
ATOM 953 C CA . GLN A 1 119 ? 16.160 -12.111 -9.018 1.00 90.62 119 GLN A CA 1
ATOM 954 C C . GLN A 1 119 ? 14.854 -12.915 -9.113 1.00 90.62 119 GLN A C 1
ATOM 956 O O . GLN A 1 119 ? 14.735 -13.963 -8.480 1.00 90.62 119 GLN A O 1
ATOM 961 N N . PHE A 1 120 ? 13.871 -12.435 -9.874 1.00 91.94 120 PHE A N 1
ATOM 962 C CA . PHE A 1 120 ? 12.521 -12.994 -9.934 1.00 91.94 120 PHE A CA 1
ATOM 963 C C . PHE A 1 120 ? 12.135 -13.429 -11.348 1.00 91.94 120 PHE A C 1
ATOM 965 O O . PHE A 1 120 ? 11.558 -14.502 -11.524 1.00 91.94 120 PHE A O 1
ATOM 972 N N . ILE A 1 121 ? 12.398 -12.581 -12.346 1.00 93.31 121 ILE A N 1
ATOM 973 C CA . ILE A 1 121 ? 11.942 -12.739 -13.728 1.00 93.31 121 ILE A CA 1
ATOM 974 C C . ILE A 1 121 ? 12.986 -12.122 -14.662 1.00 93.31 121 ILE A C 1
ATOM 976 O O . ILE A 1 121 ? 13.374 -10.972 -14.487 1.00 93.31 121 ILE A O 1
ATOM 980 N N . ASN A 1 122 ? 13.365 -12.839 -15.721 1.00 94.75 122 ASN A N 1
ATOM 981 C CA . ASN A 1 122 ? 14.108 -12.233 -16.822 1.00 94.75 122 ASN A CA 1
ATOM 982 C C . ASN A 1 122 ? 13.156 -11.383 -17.680 1.00 94.75 122 ASN A C 1
ATOM 984 O O . ASN A 1 122 ? 12.413 -11.917 -18.508 1.00 94.75 122 ASN A O 1
ATOM 988 N N . VAL A 1 123 ? 13.175 -10.058 -17.503 1.00 94.31 123 VAL A N 1
ATOM 989 C CA . VAL A 1 123 ? 12.251 -9.141 -18.196 1.00 94.31 123 VAL A CA 1
ATOM 990 C C . VAL A 1 123 ? 12.354 -9.274 -19.718 1.00 94.31 123 VAL A C 1
ATOM 992 O O . VAL A 1 123 ? 11.340 -9.216 -20.408 1.00 94.31 123 VAL A O 1
ATOM 995 N N . LYS A 1 124 ? 13.546 -9.548 -20.261 1.00 92.00 124 LYS A N 1
ATOM 996 C CA . LYS A 1 124 ? 13.762 -9.698 -21.713 1.00 92.00 124 LYS A CA 1
ATOM 997 C C . LYS A 1 124 ? 13.021 -10.887 -22.327 1.00 92.00 124 LYS A C 1
ATOM 999 O O . LYS A 1 124 ? 12.791 -10.880 -23.531 1.00 92.00 124 LYS A O 1
ATOM 1004 N N . GLU A 1 125 ? 12.672 -11.895 -21.530 1.00 93.38 125 GLU A N 1
ATOM 1005 C CA . GLU A 1 125 ? 11.954 -13.088 -21.995 1.00 93.38 125 GLU A CA 1
ATOM 1006 C C . GLU A 1 125 ? 10.431 -12.916 -21.977 1.00 93.38 125 GLU A C 1
ATOM 1008 O O . GLU A 1 125 ? 9.725 -13.655 -22.659 1.00 93.38 125 GLU A O 1
ATOM 1013 N N . VAL A 1 126 ? 9.921 -11.944 -21.214 1.00 91.06 126 VAL A N 1
ATOM 1014 C CA . VAL A 1 126 ? 8.477 -11.730 -21.014 1.00 91.06 126 VAL A CA 1
ATOM 1015 C C . VAL A 1 126 ? 7.979 -10.386 -21.548 1.00 91.06 126 VAL A C 1
ATOM 1017 O O . VAL A 1 126 ? 6.773 -10.182 -21.671 1.00 91.06 126 VAL A O 1
ATOM 1020 N N . TYR A 1 127 ? 8.887 -9.459 -21.853 1.00 86.69 127 TYR A N 1
ATOM 1021 C CA . TYR A 1 127 ? 8.558 -8.150 -22.402 1.00 86.69 127 TYR A CA 1
ATOM 1022 C C . TYR A 1 127 ? 8.257 -8.239 -23.902 1.00 86.69 127 TYR A C 1
ATOM 1024 O O . TYR A 1 127 ? 9.114 -8.639 -24.693 1.00 86.69 127 TYR A O 1
ATOM 1032 N N . ASP A 1 128 ? 7.060 -7.808 -24.307 1.00 84.38 128 ASP A N 1
ATOM 1033 C CA . ASP A 1 128 ? 6.707 -7.707 -25.722 1.00 84.38 128 ASP A CA 1
ATOM 1034 C C . ASP A 1 128 ? 7.374 -6.486 -26.370 1.00 84.38 128 ASP A C 1
ATOM 1036 O O . ASP A 1 128 ? 7.069 -5.333 -26.059 1.00 84.38 128 ASP A O 1
ATOM 1040 N N . GLN A 1 129 ? 8.301 -6.752 -27.289 1.00 75.44 129 GLN A N 1
ATOM 1041 C CA . GLN A 1 129 ? 9.064 -5.728 -28.000 1.00 75.44 129 GLN A CA 1
ATOM 1042 C C . GLN A 1 129 ? 8.292 -5.066 -29.151 1.00 75.44 129 GLN A C 1
ATOM 1044 O O . GLN A 1 129 ? 8.742 -4.036 -29.649 1.00 75.44 129 GLN A O 1
ATOM 1049 N N . LYS A 1 130 ? 7.178 -5.647 -29.616 1.00 76.88 130 LYS A N 1
ATOM 1050 C CA . LYS A 1 130 ? 6.476 -5.186 -30.826 1.00 76.88 130 LYS A CA 1
ATOM 1051 C C . LYS A 1 130 ? 5.384 -4.162 -30.537 1.00 76.88 130 LYS A C 1
ATOM 1053 O O . LYS A 1 130 ? 5.198 -3.254 -31.339 1.00 76.88 130 LYS A O 1
ATOM 1058 N N . ASP A 1 131 ? 4.724 -4.270 -29.389 1.00 70.44 131 ASP A N 1
ATOM 1059 C CA . ASP A 1 131 ? 3.473 -3.548 -29.115 1.00 70.44 131 ASP A CA 1
ATOM 1060 C C . ASP A 1 131 ? 3.643 -2.283 -28.245 1.00 70.44 131 ASP A C 1
ATOM 1062 O O . ASP A 1 131 ? 2.665 -1.703 -27.773 1.00 70.44 131 ASP A O 1
ATOM 1066 N N . ARG A 1 132 ? 4.884 -1.824 -28.021 1.00 61.38 132 ARG A N 1
ATOM 1067 C CA . ARG A 1 132 ? 5.202 -0.617 -27.223 1.00 61.38 132 ARG A CA 1
ATOM 1068 C C . ARG A 1 132 ? 6.080 0.425 -27.936 1.00 61.38 132 ARG A C 1
ATOM 1070 O O . ARG A 1 132 ? 6.659 1.279 -27.266 1.00 61.38 132 ARG A O 1
ATOM 1077 N N . GLY A 1 133 ? 6.177 0.345 -29.265 1.00 54.03 133 GLY A N 1
ATOM 1078 C CA . GLY A 1 133 ? 6.823 1.350 -30.124 1.00 54.03 133 GLY A CA 1
ATOM 1079 C C . GLY A 1 133 ? 5.868 2.440 -30.588 1.00 54.03 133 GLY A C 1
ATOM 1080 O O . GLY A 1 133 ? 4.720 2.091 -30.941 1.00 54.03 133 GLY A O 1
#

Mean predicted aligned error: 3.76 Å

Nearest PDB structures (foldseek):
  5w8m-assembly5_E  TM=5.833E-01  e=1.061E+00  Thermochaetoides thermophila
  5w8m-assembly3_C  TM=5.312E-01  e=9.331E-01  Thermochaetoides thermophila
  5w8m-assembly6_F  TM=5.996E-01  e=1.463E+00  Thermochaetoides thermophila
  7qhs-assembly1_F  TM=2.780E-01  e=8.206E-01  Saccharomyces cerevisiae